Protein AF-A0A8T5QN53-F1 (afdb_monomer_lite)

Sequence (78 aa):
MDSVSKKTIKSTNPANTKDIVAIIPRSGKKDVDNAVAAARKALETWRLTPAPKRGEILFKAAQLLLENKDRLGDLIVR

Foldseek 3Di:
DEAPVNDWDFDAQPVDRVRGLDIGHPHDPVNVVVVVVVVVVVCVVVVVQDPVRVVVVVVVVVVVCVVCVVVVVVSVND

pLDDT: mean 93.92, std 5.92, range [55.44, 98.31]

Structure (mmCIF, N/CA/C/O backbone):
data_AF-A0A8T5QN53-F1
#
_entry.id   AF-A0A8T5QN53-F1
#
loop_
_atom_site.group_PDB
_atom_site.id
_atom_site.type_symbol
_atom_site.label_atom_id
_atom_site.label_alt_id
_atom_site.label_comp_id
_atom_site.label_asym_id
_atom_site.label_entity_id
_atom_si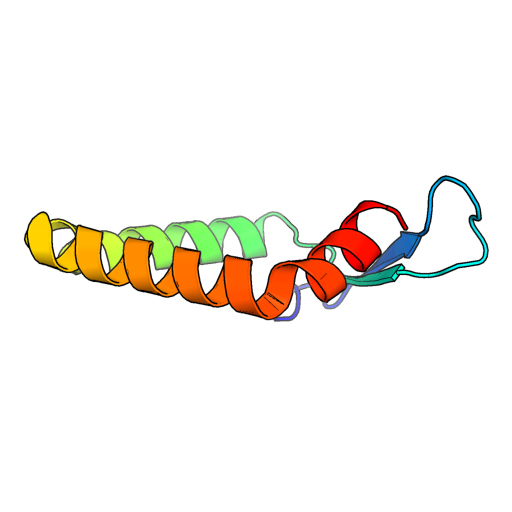te.label_seq_id
_atom_site.pdbx_PDB_ins_code
_atom_site.Cartn_x
_atom_site.Cartn_y
_atom_site.Cartn_z
_atom_site.occupancy
_atom_site.B_iso_or_equiv
_atom_site.auth_seq_id
_atom_site.auth_comp_id
_atom_site.auth_asym_id
_atom_site.auth_atom_id
_atom_site.pdbx_PDB_model_num
ATOM 1 N N . MET A 1 1 ? -1.083 -11.371 -6.203 1.00 55.44 1 MET A N 1
ATOM 2 C CA . MET A 1 1 ? -2.403 -10.726 -6.352 1.00 55.44 1 MET A CA 1
ATOM 3 C C . MET A 1 1 ? -2.745 -10.816 -7.816 1.00 55.44 1 MET A C 1
ATOM 5 O O . MET A 1 1 ? -2.046 -10.199 -8.606 1.00 55.44 1 MET A O 1
ATOM 9 N N . ASP A 1 2 ? -3.752 -11.608 -8.157 1.00 76.50 2 ASP A N 1
ATOM 10 C CA . ASP A 1 2 ? -4.161 -11.831 -9.542 1.00 76.50 2 ASP A CA 1
ATOM 11 C C . ASP A 1 2 ? -5.482 -11.110 -9.797 1.00 76.50 2 ASP A C 1
ATOM 13 O O . ASP A 1 2 ? -6.300 -10.978 -8.885 1.00 76.50 2 ASP A O 1
ATOM 17 N N . SER A 1 3 ? -5.696 -10.640 -11.028 1.00 85.50 3 SER A N 1
ATOM 18 C CA . SER A 1 3 ? -7.006 -10.115 -11.417 1.00 85.50 3 SER A CA 1
ATOM 19 C C . SER A 1 3 ? -7.998 -11.270 -11.542 1.00 85.50 3 SER A C 1
ATOM 21 O O . SER A 1 3 ? -7.620 -12.375 -11.943 1.00 85.50 3 SER A O 1
ATOM 23 N N . VAL A 1 4 ? -9.287 -11.028 -11.290 1.00 84.88 4 VAL A N 1
ATOM 24 C CA . VAL A 1 4 ? -10.329 -12.052 -11.493 1.00 84.88 4 VAL A CA 1
ATOM 25 C C . VAL A 1 4 ? -10.315 -12.573 -12.936 1.00 84.88 4 VAL A C 1
ATOM 27 O O . VAL A 1 4 ? -10.571 -13.750 -13.179 1.00 84.88 4 VAL A O 1
ATOM 30 N N . SER A 1 5 ? -9.978 -11.713 -13.901 1.00 86.50 5 SER A N 1
ATOM 31 C CA . SER A 1 5 ? -9.871 -12.097 -15.314 1.00 86.50 5 SER A CA 1
ATOM 32 C C . SER A 1 5 ? -8.583 -12.851 -15.671 1.00 86.50 5 SER A C 1
ATOM 34 O O . SER A 1 5 ? -8.460 -13.312 -16.805 1.00 86.50 5 SER A O 1
ATOM 36 N N . LYS A 1 6 ? -7.610 -12.932 -14.749 1.00 89.06 6 LYS A N 1
ATOM 37 C CA . LYS A 1 6 ? -6.232 -13.426 -14.941 1.00 89.06 6 LYS A CA 1
ATOM 38 C C . LYS A 1 6 ? -5.448 -12.746 -16.071 1.00 89.06 6 LYS A C 1
ATOM 40 O O . LYS A 1 6 ? -4.351 -13.176 -16.413 1.00 89.06 6 LYS A O 1
ATOM 45 N N . LYS A 1 7 ? -5.981 -11.666 -16.650 1.00 91.00 7 LYS A N 1
ATOM 46 C CA . LYS A 1 7 ? -5.277 -10.864 -17.650 1.00 91.00 7 LYS A CA 1
ATOM 47 C C . LYS A 1 7 ? -4.178 -10.058 -16.972 1.00 91.00 7 LYS A C 1
ATOM 49 O O . LYS A 1 7 ? -4.359 -9.567 -15.854 1.00 91.00 7 LYS A O 1
ATOM 54 N N . THR A 1 8 ? -3.078 -9.872 -17.688 1.00 94.38 8 THR A N 1
ATOM 55 C CA . THR A 1 8 ? -1.919 -9.090 -17.256 1.00 94.38 8 THR A CA 1
ATOM 56 C C . THR A 1 8 ? -1.533 -8.061 -18.316 1.00 94.38 8 THR A C 1
ATOM 58 O O . THR A 1 8 ? -1.939 -8.153 -19.477 1.00 94.38 8 THR A O 1
ATOM 61 N N . ILE A 1 9 ? -0.778 -7.047 -17.903 1.00 93.56 9 ILE A N 1
ATOM 62 C CA . ILE A 1 9 ? -0.144 -6.052 -18.768 1.00 93.56 9 ILE A CA 1
ATOM 63 C C . ILE A 1 9 ? 1.338 -5.950 -18.407 1.00 93.56 9 ILE A C 1
ATOM 65 O O . ILE A 1 9 ? 1.725 -6.140 -17.253 1.00 93.56 9 ILE A O 1
ATOM 69 N N . LYS A 1 10 ? 2.169 -5.671 -19.410 1.00 94.44 10 LYS A N 1
ATOM 70 C CA . LYS A 1 10 ? 3.600 -5.426 -19.221 1.00 94.44 10 LYS A CA 1
ATOM 71 C C . LYS A 1 10 ? 3.801 -3.948 -18.897 1.00 94.44 10 LYS A C 1
ATOM 73 O O . LYS A 1 10 ? 3.368 -3.099 -19.669 1.00 94.44 10 LYS A O 1
ATOM 78 N N . SER A 1 11 ? 4.445 -3.664 -17.772 1.00 93.38 11 SER A N 1
ATOM 79 C CA . SER A 1 11 ? 5.010 -2.354 -17.461 1.00 93.38 11 SER A CA 1
ATOM 80 C C . SER A 1 11 ? 6.404 -2.309 -18.065 1.00 93.38 11 SER A C 1
ATOM 82 O O . SER A 1 11 ? 7.269 -3.092 -17.673 1.00 93.38 11 SER A O 1
ATOM 84 N N . THR A 1 12 ? 6.603 -1.452 -19.056 1.00 95.00 12 THR A N 1
ATOM 85 C CA . THR A 1 12 ? 7.869 -1.314 -19.782 1.00 95.00 12 THR A CA 1
ATOM 86 C C . THR A 1 12 ? 8.524 0.010 -19.455 1.00 95.00 12 THR A C 1
ATOM 88 O O . THR A 1 12 ? 7.822 1.000 -19.249 1.00 95.00 12 THR A O 1
ATOM 91 N N . ASN A 1 13 ? 9.850 0.028 -19.489 1.00 92.25 13 ASN A N 1
ATOM 92 C CA . ASN A 1 13 ? 10.631 1.237 -19.309 1.00 92.25 13 ASN A CA 1
ATOM 93 C C . ASN A 1 13 ? 10.346 2.234 -20.455 1.00 92.25 13 ASN A C 1
ATOM 95 O O . ASN A 1 13 ? 10.495 1.861 -21.626 1.00 92.25 13 ASN A O 1
ATOM 99 N N . PRO A 1 14 ? 9.938 3.487 -20.174 1.00 91.75 14 PRO A N 1
ATOM 100 C CA . PRO A 1 14 ? 9.655 4.478 -21.214 1.00 91.75 14 PRO A CA 1
ATOM 101 C C . PRO A 1 14 ? 10.873 4.849 -22.073 1.00 91.75 14 PRO A C 1
ATOM 103 O O . PRO A 1 14 ? 10.714 5.156 -23.253 1.00 91.75 14 PRO A O 1
ATOM 106 N N . ALA A 1 15 ? 12.082 4.807 -21.509 1.00 91.81 15 ALA A N 1
ATOM 107 C CA . ALA A 1 15 ? 13.336 5.071 -22.215 1.00 91.81 15 ALA A CA 1
ATOM 108 C C . ALA A 1 15 ? 13.826 3.862 -23.035 1.00 91.81 15 ALA A C 1
ATOM 110 O O . ALA A 1 15 ? 14.578 4.032 -23.995 1.00 91.81 15 ALA A O 1
ATOM 111 N N . ASN A 1 16 ? 13.394 2.643 -22.696 1.00 91.38 16 ASN A N 1
ATOM 112 C CA . ASN A 1 16 ? 13.694 1.431 -23.457 1.00 91.38 16 ASN A CA 1
ATOM 113 C C . ASN A 1 16 ? 12.533 0.431 -23.400 1.00 91.38 16 ASN A C 1
ATOM 115 O O . ASN A 1 16 ? 12.447 -0.400 -22.500 1.00 91.38 16 ASN A O 1
ATOM 119 N N . THR A 1 17 ? 11.690 0.421 -24.429 1.00 88.06 17 THR A N 1
ATOM 120 C CA . THR A 1 17 ? 10.486 -0.428 -24.482 1.00 88.06 17 THR A CA 1
ATOM 121 C C . THR A 1 17 ? 10.765 -1.936 -24.517 1.00 88.06 17 THR A C 1
ATOM 123 O O . THR A 1 17 ? 9.840 -2.731 -24.334 1.00 88.06 17 THR A O 1
ATOM 126 N N . LYS A 1 18 ? 12.022 -2.356 -24.732 1.00 91.56 18 LYS A N 1
ATOM 127 C CA . LYS A 1 18 ? 12.444 -3.762 -24.614 1.00 91.56 18 LYS A CA 1
ATOM 128 C C . LYS A 1 18 ? 12.709 -4.180 -23.164 1.00 91.56 18 LYS A C 1
ATOM 130 O O . LYS A 1 18 ? 12.690 -5.375 -22.882 1.00 91.56 18 LYS A O 1
ATOM 135 N N . ASP A 1 19 ? 12.942 -3.228 -22.262 1.00 91.50 19 ASP A N 1
ATOM 136 C CA . ASP A 1 19 ? 13.098 -3.478 -20.829 1.00 91.50 19 ASP A CA 1
ATOM 137 C C . ASP A 1 19 ? 11.713 -3.571 -20.165 1.00 91.50 19 ASP A C 1
ATOM 139 O O . ASP A 1 19 ? 10.959 -2.598 -20.084 1.00 91.50 19 ASP A O 1
ATOM 143 N N . ILE A 1 20 ? 11.349 -4.781 -19.732 1.00 93.00 20 ILE A N 1
ATOM 144 C CA . ILE A 1 20 ? 10.094 -5.053 -19.024 1.00 93.00 20 ILE A CA 1
ATOM 145 C C . ILE A 1 20 ? 10.375 -4.960 -17.525 1.00 93.00 20 ILE A C 1
ATOM 147 O O . ILE A 1 20 ? 10.987 -5.854 -16.945 1.00 93.00 20 ILE A O 1
ATOM 151 N N . VAL A 1 21 ? 9.866 -3.904 -16.898 1.00 92.38 21 VAL A N 1
ATOM 152 C CA . VAL A 1 21 ? 10.027 -3.628 -15.466 1.00 92.38 21 VAL A CA 1
ATOM 153 C C . VAL A 1 21 ? 9.170 -4.577 -14.625 1.00 92.38 21 VAL A C 1
ATOM 155 O O . VAL A 1 21 ? 9.624 -5.093 -13.606 1.00 92.38 21 VAL A O 1
ATOM 158 N N . ALA A 1 22 ? 7.928 -4.837 -15.049 1.00 92.19 22 ALA A N 1
ATOM 159 C CA . ALA A 1 22 ? 7.020 -5.737 -14.338 1.00 92.19 22 ALA A CA 1
ATOM 160 C C . ALA A 1 22 ? 5.913 -6.306 -15.237 1.00 92.19 22 ALA A C 1
ATOM 162 O O . ALA A 1 22 ? 5.543 -5.722 -16.254 1.00 92.19 22 ALA A O 1
ATOM 163 N N . ILE A 1 23 ? 5.321 -7.425 -14.817 1.00 93.94 23 ILE A N 1
ATOM 164 C CA . ILE A 1 23 ? 4.046 -7.927 -15.345 1.00 93.94 23 ILE A CA 1
ATOM 165 C C . ILE A 1 23 ? 3.008 -7.723 -14.249 1.00 93.94 23 ILE A C 1
ATOM 167 O O . ILE A 1 23 ? 3.095 -8.346 -13.192 1.00 93.94 23 ILE A O 1
ATOM 171 N N . ILE A 1 24 ? 2.040 -6.842 -14.487 1.00 93.81 24 ILE A N 1
ATOM 172 C CA . ILE A 1 24 ? 1.034 -6.470 -13.489 1.00 93.81 24 ILE A CA 1
ATOM 173 C C . ILE A 1 24 ? -0.356 -6.969 -13.902 1.00 93.81 24 ILE A C 1
ATOM 175 O O . ILE A 1 24 ? -0.642 -7.088 -15.098 1.00 93.81 24 ILE A O 1
ATOM 179 N N . PRO A 1 25 ? -1.248 -7.272 -12.946 1.00 94.12 25 PRO A N 1
ATOM 180 C CA . PRO A 1 25 ? -2.611 -7.671 -13.259 1.00 94.12 25 PRO A CA 1
ATOM 181 C C . PRO A 1 25 ? -3.362 -6.544 -13.965 1.00 94.12 25 PRO A C 1
ATOM 183 O O . PRO A 1 25 ? -3.313 -5.385 -13.554 1.00 94.12 25 PRO A O 1
ATOM 186 N N . ARG A 1 26 ? -4.133 -6.892 -14.995 1.00 93.56 26 ARG A N 1
ATOM 187 C CA . ARG A 1 26 ? -5.108 -5.985 -15.597 1.00 93.56 26 ARG A CA 1
ATOM 188 C C . ARG A 1 26 ? -6.408 -6.056 -14.802 1.00 93.56 26 ARG A C 1
ATOM 190 O O . ARG A 1 26 ? -7.341 -6.760 -15.191 1.00 93.56 26 ARG A O 1
ATOM 197 N N . SER A 1 27 ? -6.432 -5.363 -13.670 1.00 92.50 27 SER A N 1
ATOM 198 C CA . SER A 1 27 ? -7.598 -5.304 -12.789 1.00 92.50 27 SER A CA 1
ATOM 199 C C . SER A 1 27 ? -8.790 -4.650 -13.491 1.00 92.50 27 SER A C 1
ATOM 201 O O . SER A 1 27 ? -8.661 -3.592 -14.108 1.00 92.50 27 SER A O 1
ATOM 203 N N . GLY A 1 28 ? -9.947 -5.305 -13.426 1.00 92.88 28 GLY A N 1
ATOM 204 C CA . GLY A 1 28 ? -11.209 -4.826 -13.990 1.00 92.88 28 GLY A CA 1
ATOM 205 C C . GLY A 1 28 ? -12.203 -4.395 -12.913 1.00 92.88 28 GLY A C 1
ATOM 206 O O . GLY A 1 28 ? -11.891 -4.374 -11.725 1.00 92.88 28 GLY A O 1
ATOM 207 N N . LYS A 1 29 ? -13.446 -4.106 -13.321 1.00 95.12 29 LYS A N 1
ATOM 208 C CA . LYS A 1 29 ? -14.507 -3.634 -12.414 1.00 95.12 29 LYS A CA 1
ATOM 209 C C . LYS A 1 29 ? -14.666 -4.510 -11.163 1.00 95.12 29 LYS A C 1
ATOM 211 O O . LYS A 1 29 ? -14.733 -3.991 -10.059 1.00 95.12 29 LYS A O 1
ATOM 216 N N . LYS A 1 30 ? -14.678 -5.835 -11.327 1.00 94.38 30 LYS A N 1
ATOM 217 C CA . LYS A 1 30 ? -14.873 -6.770 -10.209 1.00 94.38 30 LYS A CA 1
ATOM 218 C C . LYS A 1 30 ? -13.716 -6.752 -9.204 1.00 94.38 30 LYS A C 1
ATOM 220 O O . LYS A 1 30 ? -13.953 -6.894 -8.011 1.00 94.38 30 LYS A O 1
ATOM 225 N N . ASP A 1 31 ? -12.482 -6.551 -9.667 1.00 94.75 31 ASP A N 1
ATOM 226 C CA . ASP A 1 31 ? -11.322 -6.394 -8.783 1.00 94.75 31 ASP A CA 1
ATOM 227 C C . ASP A 1 31 ? -11.456 -5.123 -7.934 1.00 94.75 31 ASP A C 1
ATOM 229 O O . ASP A 1 31 ? -11.200 -5.148 -6.731 1.00 94.75 31 ASP A O 1
ATOM 233 N N . VAL A 1 32 ? -11.930 -4.033 -8.549 1.00 95.69 32 VAL A N 1
ATOM 234 C CA . VAL A 1 32 ? -12.216 -2.769 -7.856 1.00 95.69 32 VAL A CA 1
ATOM 235 C C . VAL A 1 32 ? -13.343 -2.947 -6.839 1.00 95.69 32 VAL A C 1
ATOM 237 O O . VAL A 1 32 ? -13.174 -2.562 -5.684 1.00 95.69 32 VAL A O 1
ATOM 240 N N . ASP A 1 33 ? -14.456 -3.576 -7.226 1.00 97.12 33 ASP A N 1
ATOM 241 C CA . ASP A 1 33 ? -15.587 -3.841 -6.327 1.00 97.12 33 ASP A CA 1
ATOM 242 C C . ASP A 1 33 ? -15.131 -4.652 -5.093 1.00 97.12 33 ASP A C 1
ATOM 244 O O . ASP A 1 33 ? -15.457 -4.304 -3.955 1.00 97.12 33 ASP A O 1
ATOM 248 N N . ASN A 1 34 ? -14.302 -5.683 -5.301 1.00 96.00 34 ASN A N 1
ATOM 249 C CA . ASN A 1 34 ? -13.725 -6.494 -4.226 1.00 96.00 34 ASN A CA 1
ATOM 250 C C . ASN A 1 34 ? -12.793 -5.679 -3.315 1.00 96.00 34 ASN A C 1
ATOM 252 O O . ASN A 1 34 ? -12.858 -5.812 -2.091 1.00 96.00 34 ASN A O 1
ATOM 256 N N . ALA A 1 35 ? -11.936 -4.829 -3.888 1.00 96.12 35 ALA A N 1
ATOM 257 C CA . ALA A 1 35 ? -11.023 -3.981 -3.123 1.00 96.12 35 ALA A CA 1
ATOM 258 C C . ALA A 1 35 ? -11.787 -2.969 -2.255 1.00 96.12 35 ALA A C 1
ATOM 260 O O . ALA A 1 35 ? -11.459 -2.782 -1.082 1.00 96.12 35 ALA A O 1
ATOM 261 N N . VAL A 1 36 ? -12.854 -2.370 -2.794 1.00 97.88 36 VAL A N 1
ATOM 262 C CA . VAL A 1 36 ? -13.736 -1.457 -2.052 1.00 97.88 36 VAL A CA 1
ATOM 263 C C . VAL A 1 36 ? -14.457 -2.191 -0.924 1.00 97.88 36 VAL A C 1
ATOM 265 O O . VAL A 1 36 ? -14.508 -1.683 0.196 1.00 97.88 36 VAL A O 1
ATOM 268 N N . ALA A 1 37 ? -14.988 -3.389 -1.179 1.00 97.75 37 ALA A N 1
ATOM 269 C CA . ALA A 1 37 ? -15.632 -4.197 -0.146 1.00 97.75 37 ALA A CA 1
ATOM 270 C C . ALA A 1 37 ? -14.659 -4.544 0.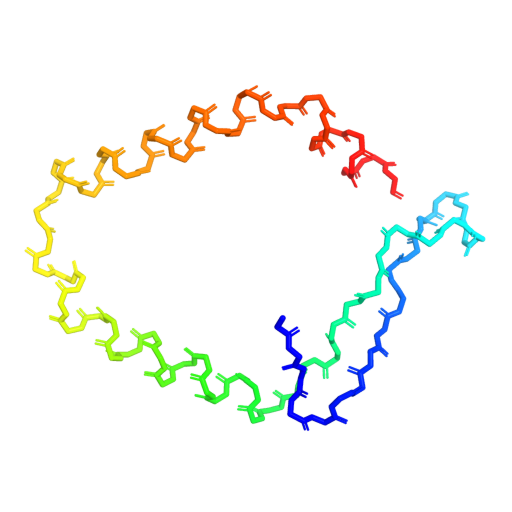996 1.00 97.75 37 ALA A C 1
ATOM 272 O O . ALA A 1 37 ? -15.000 -4.389 2.171 1.00 97.75 37 ALA A O 1
ATOM 273 N N . ALA A 1 38 ? -13.424 -4.934 0.665 1.00 97.62 38 ALA A N 1
ATOM 274 C CA . ALA A 1 38 ? -12.379 -5.205 1.651 1.00 97.62 38 ALA A CA 1
ATOM 275 C C . ALA A 1 38 ? -12.016 -3.954 2.469 1.00 97.62 38 ALA A C 1
ATOM 277 O O . ALA A 1 38 ? -11.924 -4.029 3.694 1.00 97.62 38 ALA A O 1
ATOM 278 N N . ALA A 1 39 ? -11.876 -2.795 1.817 1.00 97.50 39 ALA A N 1
ATOM 279 C CA . ALA A 1 39 ? -11.591 -1.529 2.490 1.00 97.50 39 ALA A CA 1
ATOM 280 C C . ALA A 1 39 ? -12.720 -1.115 3.448 1.00 97.50 39 ALA A C 1
ATOM 282 O O . ALA A 1 39 ? -12.447 -0.698 4.573 1.00 97.50 39 ALA A O 1
ATOM 283 N N . ARG A 1 40 ? -13.989 -1.282 3.046 1.00 98.06 40 ARG A N 1
ATOM 284 C CA . ARG A 1 40 ? -15.151 -1.017 3.913 1.00 98.06 40 ARG A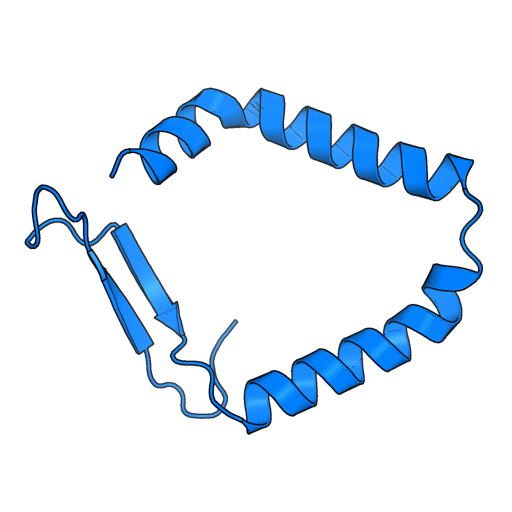 CA 1
ATOM 285 C C . ARG A 1 40 ? -15.149 -1.906 5.151 1.00 98.06 40 ARG A C 1
ATOM 287 O O . ARG A 1 40 ? -15.341 -1.396 6.247 1.00 98.06 40 ARG A O 1
ATO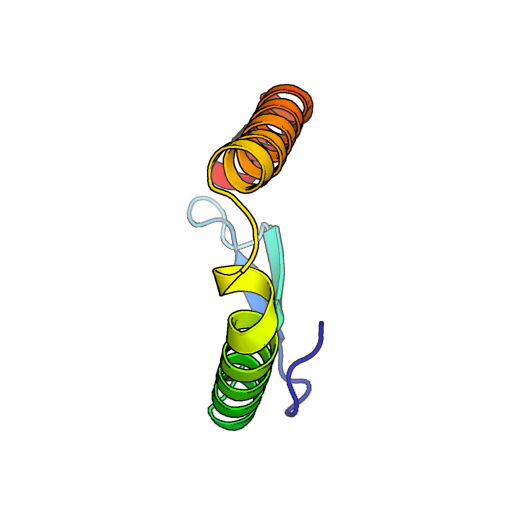M 294 N N . LYS A 1 41 ? -14.867 -3.200 4.985 1.00 98.00 41 LYS A N 1
ATOM 295 C CA . LYS A 1 41 ? -14.754 -4.138 6.108 1.00 98.00 41 LYS A CA 1
ATOM 296 C C . LYS A 1 41 ? -13.611 -3.757 7.055 1.00 98.00 41 LYS A C 1
ATOM 298 O O . LYS A 1 41 ? -13.787 -3.757 8.266 1.00 98.00 41 LYS A O 1
ATOM 303 N N . ALA A 1 42 ? -12.445 -3.403 6.516 1.00 97.38 42 ALA A N 1
ATOM 304 C CA . ALA A 1 42 ? -11.301 -2.989 7.328 1.00 97.38 42 ALA A CA 1
ATOM 305 C C . ALA A 1 42 ? -11.561 -1.678 8.087 1.00 97.38 42 ALA A C 1
ATOM 307 O O . ALA A 1 42 ? -11.067 -1.506 9.199 1.00 97.38 42 ALA A O 1
ATOM 308 N N . LEU A 1 43 ? -12.353 -0.761 7.519 1.00 97.00 43 LEU A N 1
ATOM 309 C CA . LEU A 1 43 ? -12.680 0.519 8.148 1.00 97.00 43 LEU A CA 1
ATOM 310 C C . LEU A 1 43 ? -13.382 0.350 9.501 1.00 97.00 43 LEU A C 1
ATOM 312 O O . LEU A 1 43 ? -13.138 1.155 10.400 1.00 97.00 43 LEU A O 1
ATOM 316 N N . GLU A 1 44 ? -14.219 -0.680 9.659 1.00 97.38 44 GLU A N 1
ATOM 317 C CA . GLU A 1 44 ? -14.979 -0.937 10.891 1.00 97.38 44 GLU A CA 1
ATOM 318 C C . GLU A 1 44 ? -14.071 -1.035 12.121 1.00 97.38 44 GLU A C 1
ATOM 320 O O . GLU A 1 44 ? -14.391 -0.466 13.167 1.00 97.38 44 GLU A O 1
ATOM 325 N N . THR A 1 45 ? -12.912 -1.682 11.971 1.00 96.38 45 THR A N 1
ATOM 326 C CA . THR A 1 45 ? -11.918 -1.862 13.036 1.00 96.38 45 THR A CA 1
ATOM 327 C C . THR A 1 45 ? -10.794 -0.833 12.960 1.00 96.38 45 THR A C 1
ATOM 329 O O . THR A 1 45 ? -10.383 -0.292 13.986 1.00 96.38 45 THR A O 1
ATOM 332 N N . TRP A 1 46 ? -10.322 -0.483 11.760 1.00 96.88 46 TRP A N 1
ATOM 333 C CA . TRP A 1 46 ? -9.216 0.459 11.581 1.00 96.88 46 TRP A CA 1
ATOM 334 C C . TRP A 1 46 ? -9.523 1.837 12.172 1.00 96.88 46 TRP A C 1
ATOM 336 O O . TRP A 1 46 ? -8.664 2.428 12.828 1.00 96.88 46 TRP A O 1
ATOM 346 N N . ARG A 1 47 ? -10.763 2.325 12.027 1.00 95.88 47 ARG A N 1
ATOM 347 C CA . ARG A 1 47 ? -11.184 3.626 12.578 1.00 95.88 47 ARG A CA 1
ATOM 348 C C . ARG A 1 47 ? -11.076 3.711 14.104 1.00 95.88 47 ARG A C 1
ATOM 350 O O . ARG A 1 47 ? -10.935 4.807 14.634 1.00 95.88 47 ARG A O 1
ATOM 357 N N . LEU A 1 48 ? -11.136 2.569 14.792 1.00 97.56 48 LEU A N 1
ATOM 358 C CA . LEU A 1 48 ? -11.026 2.474 16.249 1.00 97.56 48 LEU A CA 1
ATOM 359 C C . LEU A 1 48 ? -9.565 2.468 16.723 1.00 97.56 48 LEU A C 1
ATOM 361 O O . LEU A 1 48 ? -9.304 2.609 17.914 1.00 97.56 48 LEU A O 1
ATOM 365 N N . THR A 1 49 ? -8.601 2.325 15.809 1.00 96.69 49 THR A N 1
ATOM 366 C CA . THR A 1 49 ? -7.173 2.343 16.144 1.00 96.69 49 THR A CA 1
ATOM 367 C C . THR A 1 49 ? -6.777 3.749 16.597 1.00 96.69 49 THR A C 1
ATOM 369 O O . THR A 1 49 ? -6.955 4.680 15.811 1.00 96.69 49 THR A O 1
ATOM 372 N N . PRO A 1 50 ? -6.209 3.951 17.800 1.00 97.56 50 PRO A N 1
ATOM 373 C CA . PRO A 1 50 ? -5.814 5.275 18.280 1.00 97.56 50 PRO A CA 1
ATOM 374 C C . PRO A 1 50 ? -4.791 5.967 17.374 1.00 97.56 50 PRO A C 1
ATOM 376 O O . PRO A 1 50 ? -3.950 5.316 16.751 1.00 97.56 50 PRO A O 1
ATOM 379 N N . ALA A 1 51 ? -4.820 7.302 17.337 1.00 96.62 51 ALA A N 1
ATOM 380 C CA . ALA A 1 51 ? -3.922 8.090 16.490 1.00 96.62 51 ALA A CA 1
ATOM 381 C C . ALA A 1 51 ? -2.423 7.781 16.699 1.00 96.62 51 ALA A C 1
ATOM 383 O O . ALA A 1 51 ? -1.748 7.581 15.686 1.00 96.62 51 ALA A O 1
ATOM 384 N N . PRO A 1 52 ? -1.905 7.635 17.940 1.00 97.62 52 PRO A N 1
ATOM 385 C CA . PRO A 1 52 ? -0.502 7.271 18.150 1.00 97.62 52 PRO A CA 1
ATOM 386 C C . PRO A 1 52 ? -0.143 5.927 17.512 1.00 97.62 52 PRO A C 1
ATOM 388 O O . PRO A 1 52 ? 0.864 5.816 16.819 1.00 97.62 52 PRO A O 1
ATOM 391 N N . LYS A 1 53 ? -1.027 4.928 17.640 1.00 97.38 53 LYS A N 1
ATOM 392 C CA . LYS A 1 53 ? -0.790 3.590 17.091 1.00 97.38 53 LYS A CA 1
ATOM 393 C C . LYS A 1 53 ? -0.780 3.577 15.562 1.00 97.38 53 LYS A C 1
ATOM 395 O O . LYS A 1 53 ? 0.017 2.868 14.954 1.00 97.38 53 LYS A O 1
ATOM 400 N N . ARG A 1 54 ? -1.627 4.393 14.925 1.00 97.31 54 ARG A N 1
ATOM 401 C CA . ARG A 1 54 ? -1.566 4.608 13.467 1.00 97.31 54 ARG A CA 1
ATOM 402 C C . ARG A 1 54 ? -0.255 5.287 13.064 1.00 97.31 54 ARG A C 1
ATOM 404 O O . ARG A 1 54 ? 0.331 4.912 12.054 1.00 97.31 54 ARG A O 1
ATOM 411 N N . GLY A 1 55 ? 0.215 6.240 13.872 1.00 97.81 55 GLY A N 1
ATOM 412 C CA . GLY A 1 55 ? 1.511 6.896 13.699 1.00 97.81 55 GLY A CA 1
ATOM 413 C C . GLY A 1 5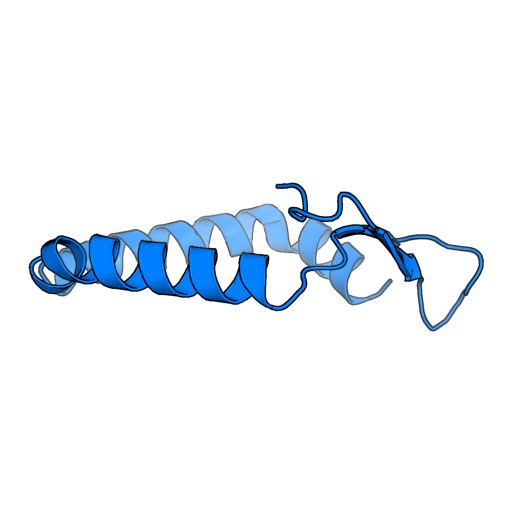5 ? 2.679 5.911 13.724 1.00 97.81 55 GLY A C 1
ATOM 414 O O . GLY A 1 55 ? 3.511 5.947 12.825 1.00 97.81 55 GLY A O 1
ATOM 415 N N . GLU A 1 56 ? 2.700 4.973 14.674 1.00 98.06 56 GLU A N 1
ATOM 416 C CA . GLU A 1 56 ? 3.723 3.914 14.737 1.00 98.06 56 GLU A CA 1
ATOM 417 C C . GLU A 1 56 ? 3.773 3.070 13.454 1.00 98.06 56 GLU A C 1
ATOM 419 O O . GLU A 1 56 ? 4.852 2.758 12.949 1.00 98.06 56 GLU A O 1
ATOM 424 N N . ILE A 1 57 ? 2.609 2.719 12.896 1.00 97.62 57 ILE A N 1
ATOM 425 C CA . ILE A 1 57 ? 2.517 1.935 11.656 1.00 97.62 57 ILE A CA 1
ATOM 426 C C . ILE A 1 57 ? 3.092 2.725 10.474 1.00 97.62 57 ILE A C 1
ATOM 428 O O . ILE A 1 57 ? 3.866 2.179 9.686 1.00 97.62 57 ILE A O 1
ATOM 432 N N . LEU A 1 58 ? 2.752 4.011 10.366 1.00 97.81 58 LEU A N 1
ATOM 433 C CA . LEU A 1 58 ? 3.290 4.892 9.327 1.00 97.81 58 LEU A CA 1
ATOM 434 C C . LEU A 1 58 ? 4.798 5.103 9.483 1.00 97.81 58 LEU A C 1
ATOM 436 O O . LEU A 1 58 ? 5.521 5.077 8.489 1.00 97.81 58 LEU A O 1
ATOM 440 N N . PHE A 1 59 ? 5.287 5.257 10.714 1.00 98.12 59 PHE A N 1
ATOM 441 C CA . PHE A 1 59 ? 6.714 5.410 10.981 1.00 98.12 59 PHE A CA 1
ATOM 442 C C . PHE A 1 59 ? 7.495 4.161 10.571 1.00 98.12 59 PHE A C 1
ATOM 444 O O . PHE A 1 59 ? 8.505 4.264 9.881 1.00 98.12 59 PHE A O 1
ATOM 451 N N . LYS A 1 60 ? 6.981 2.968 10.892 1.00 98.19 60 LYS A N 1
ATOM 452 C CA . LYS A 1 60 ? 7.582 1.709 10.440 1.00 98.19 60 LYS A CA 1
ATOM 453 C C . LYS A 1 60 ? 7.601 1.598 8.913 1.00 98.19 60 LYS A C 1
ATOM 455 O O . LYS A 1 60 ? 8.598 1.160 8.347 1.00 98.19 60 LYS A O 1
ATOM 460 N N . ALA A 1 61 ? 6.533 2.016 8.232 1.00 97.94 61 ALA A N 1
ATOM 461 C CA . ALA A 1 61 ? 6.522 2.072 6.771 1.00 97.94 61 ALA A CA 1
ATOM 462 C C . ALA A 1 61 ? 7.588 3.042 6.227 1.00 97.94 61 ALA A C 1
ATOM 464 O O . ALA A 1 61 ? 8.282 2.703 5.273 1.00 97.94 61 ALA A O 1
ATOM 465 N N . ALA A 1 62 ? 7.775 4.204 6.859 1.00 98.00 62 ALA A N 1
ATOM 466 C CA . ALA A 1 62 ? 8.826 5.153 6.492 1.00 98.00 62 ALA A CA 1
ATOM 467 C C . ALA A 1 62 ? 10.237 4.574 6.690 1.00 98.00 62 ALA A C 1
ATOM 469 O O . ALA A 1 62 ? 11.090 4.749 5.822 1.00 98.00 62 ALA A O 1
ATOM 470 N N . GLN A 1 63 ? 10.477 3.836 7.777 1.00 98.31 63 GLN A N 1
ATOM 471 C CA . GLN A 1 63 ? 11.747 3.133 7.993 1.00 98.31 63 GLN A CA 1
ATOM 472 C C . GLN A 1 63 ? 12.014 2.111 6.884 1.00 98.31 63 GLN A C 1
ATOM 474 O O . GLN A 1 63 ? 13.083 2.137 6.282 1.00 98.31 63 GLN A O 1
ATOM 479 N N . LEU A 1 64 ? 11.018 1.295 6.526 1.00 98.00 64 LEU A N 1
ATOM 480 C CA . LEU A 1 64 ? 11.145 0.332 5.426 1.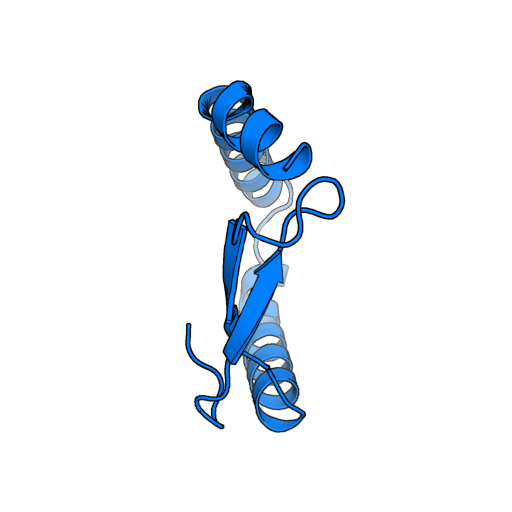00 98.00 64 LEU A CA 1
ATOM 481 C C . LEU A 1 64 ? 11.422 1.018 4.080 1.00 98.00 64 LEU A C 1
ATOM 483 O O . LEU A 1 64 ? 12.191 0.494 3.274 1.00 98.00 64 LEU A O 1
ATOM 487 N N . LEU A 1 65 ? 10.818 2.184 3.825 1.00 97.19 65 LEU A N 1
ATOM 488 C CA . LEU A 1 65 ? 11.100 2.979 2.625 1.00 97.19 65 LEU A CA 1
ATOM 489 C C . LEU A 1 65 ? 12.550 3.475 2.603 1.00 97.19 65 LEU A C 1
ATOM 491 O O . LEU A 1 65 ? 13.189 3.399 1.557 1.00 97.19 65 LEU A O 1
ATOM 495 N N . LEU A 1 66 ? 13.074 3.949 3.738 1.00 97.31 66 LEU A N 1
ATOM 496 C CA . LEU A 1 66 ? 14.467 4.390 3.861 1.00 97.31 66 LEU A CA 1
ATOM 497 C C . LEU A 1 66 ? 15.448 3.229 3.670 1.00 97.31 66 LEU A C 1
ATOM 499 O O . LEU A 1 66 ? 16.404 3.362 2.912 1.00 97.31 66 LEU A O 1
ATOM 503 N N . GLU A 1 67 ? 15.181 2.083 4.293 1.00 97.88 67 GLU A N 1
ATOM 504 C CA . GLU A 1 67 ? 15.985 0.862 4.144 1.00 97.88 67 GLU A CA 1
ATOM 505 C C . GLU A 1 67 ? 16.019 0.356 2.694 1.00 97.88 67 GLU A C 1
ATOM 507 O O . GLU A 1 67 ? 17.011 -0.217 2.255 1.00 97.88 67 GLU A O 1
ATOM 512 N N . ASN A 1 68 ? 14.945 0.578 1.929 1.00 97.38 68 ASN A N 1
ATOM 513 C CA . ASN A 1 68 ? 14.822 0.138 0.538 1.00 97.38 68 ASN A CA 1
ATOM 514 C C . ASN A 1 68 ? 15.066 1.261 -0.482 1.00 97.38 68 ASN A C 1
ATOM 516 O O . ASN A 1 68 ? 14.751 1.074 -1.660 1.00 97.38 68 ASN A O 1
ATOM 520 N N . LYS A 1 69 ? 15.589 2.416 -0.054 1.00 96.38 69 LYS A N 1
ATOM 521 C CA . LYS A 1 69 ? 15.644 3.638 -0.866 1.00 96.38 69 LYS A CA 1
ATOM 522 C C . LYS A 1 69 ? 16.280 3.415 -2.234 1.00 96.38 69 LYS A C 1
ATOM 524 O O . LYS A 1 69 ? 15.670 3.785 -3.231 1.00 96.38 69 LYS A O 1
ATOM 529 N N . ASP A 1 70 ? 17.452 2.790 -2.284 1.00 96.00 70 ASP A N 1
ATOM 530 C CA . ASP A 1 70 ? 18.192 2.619 -3.540 1.00 96.00 70 ASP A CA 1
ATOM 531 C C . ASP A 1 70 ? 17.443 1.684 -4.496 1.00 96.00 70 ASP A C 1
ATOM 533 O O . ASP A 1 70 ? 17.163 2.043 -5.635 1.00 96.00 70 ASP A O 1
ATOM 537 N N . ARG A 1 71 ? 16.967 0.538 -3.989 1.00 94.94 71 ARG A N 1
ATOM 538 C CA . ARG A 1 71 ? 16.170 -0.423 -4.768 1.00 94.94 71 ARG A CA 1
ATOM 539 C C . ARG A 1 71 ? 14.875 0.190 -5.312 1.00 94.94 71 ARG A C 1
ATOM 541 O O . ARG A 1 71 ? 14.448 -0.138 -6.417 1.00 94.94 71 ARG A O 1
ATOM 548 N N . LEU A 1 72 ? 14.203 1.026 -4.519 1.00 94.81 72 LEU A N 1
ATOM 549 C CA . LEU A 1 72 ? 12.992 1.730 -4.947 1.00 94.81 72 LEU A CA 1
ATOM 550 C C . LEU A 1 72 ? 13.319 2.861 -5.929 1.00 94.81 72 LEU A C 1
ATOM 552 O O . LEU A 1 72 ? 12.549 3.078 -6.859 1.00 94.81 72 LEU A O 1
ATOM 556 N N . GLY A 1 73 ? 14.454 3.541 -5.761 1.00 93.38 73 GLY A N 1
ATOM 557 C CA . GLY A 1 73 ? 14.961 4.539 -6.701 1.00 93.38 73 GLY A CA 1
ATOM 558 C C . GLY A 1 73 ? 15.212 3.941 -8.082 1.00 93.38 73 GLY A C 1
ATOM 559 O O . GLY A 1 73 ? 14.675 4.444 -9.068 1.00 93.38 73 GLY A O 1
ATOM 560 N N . ASP A 1 74 ? 15.915 2.811 -8.141 1.00 91.62 74 ASP A N 1
ATOM 561 C CA . ASP A 1 74 ? 16.155 2.071 -9.385 1.00 91.62 74 ASP A CA 1
ATOM 562 C C . ASP A 1 74 ? 14.850 1.640 -10.064 1.00 91.62 74 ASP A C 1
ATOM 564 O O . ASP A 1 74 ? 14.751 1.639 -11.289 1.00 91.62 74 ASP A O 1
ATOM 568 N N . LEU A 1 75 ? 13.830 1.282 -9.278 1.00 92.69 75 LEU A N 1
ATOM 569 C CA . LEU A 1 75 ? 12.518 0.910 -9.805 1.00 92.69 75 LEU A CA 1
ATOM 570 C C . LEU A 1 75 ? 11.759 2.102 -10.408 1.00 92.69 75 LEU A C 1
ATOM 572 O O . LEU A 1 75 ? 10.994 1.904 -11.341 1.00 92.69 75 LEU A O 1
ATOM 576 N N . ILE A 1 76 ? 11.926 3.312 -9.868 1.00 90.25 76 ILE A N 1
ATOM 577 C CA . ILE A 1 76 ? 11.206 4.514 -10.327 1.00 90.25 76 ILE A CA 1
ATOM 578 C C . ILE A 1 76 ? 11.828 5.097 -11.603 1.00 90.25 76 ILE A C 1
ATOM 580 O O . ILE A 1 76 ? 11.121 5.696 -12.409 1.00 90.25 76 ILE A O 1
ATOM 584 N N . VAL A 1 77 ? 13.145 4.958 -11.773 1.00 89.12 77 VAL A N 1
ATOM 585 C CA . VAL A 1 77 ? 13.894 5.546 -12.901 1.00 89.12 77 VAL A CA 1
ATOM 586 C C . VAL A 1 77 ? 13.868 4.658 -14.154 1.00 89.12 77 VAL A C 1
ATOM 588 O O . VAL A 1 77 ? 14.199 5.123 -15.245 1.00 89.12 77 VAL A O 1
ATOM 591 N N . ARG A 1 78 ? 13.465 3.394 -14.011 1.00 83.00 78 ARG A N 1
ATOM 592 C CA . ARG A 1 78 ? 13.265 2.455 -15.118 1.00 83.00 78 ARG A CA 1
ATOM 593 C C . ARG A 1 78 ? 11.834 2.518 -15.619 1.00 83.00 78 ARG A C 1
ATOM 595 O O . ARG A 1 78 ? 11.677 2.694 -16.837 1.00 83.00 78 ARG A O 1
#

Radius of gyration: 17.29 Å; chains: 1; bounding box: 34×22×43 Å

Secondary structure (DSSP, 8-state):
---TT--EEEEE-SS-TT-EEEEEE---HHHHHHHHHHHHHHHHHHTTS-HHHHHHHHHHHHHHHHHTHHHHHHHHH-